Protein AF-A0A7W0Y896-F1 (afdb_monomer_lite)

Sequence (52 aa):
MTKVATTPADGTDAGWIYGTIVGGEVTSAGRVASCMGCHESASHERLFGLKP

Secondary structure (DSSP, 8-state):
-EE--SS--TTSBTTEEEEEEETTEEEEEE--HHHHHHHTT-SBTTB-S---

Foldseek 3Di:
DDQQDCADDPQADRRDKDWDDDPNDTPDMGDDPVLCVVQCPAPPRRDPDDDD

Radius of gyration: 11.6 Å; chains: 1; bounding box: 27×34×18 Å

Structure (mmCIF, N/CA/C/O backbone):
data_AF-A0A7W0Y896-F1
#
_entry.id   AF-A0A7W0Y896-F1
#
loop_
_atom_site.group_PDB
_atom_site.id
_atom_site.type_symbol
_atom_site.label_atom_id
_atom_site.label_alt_id
_atom_site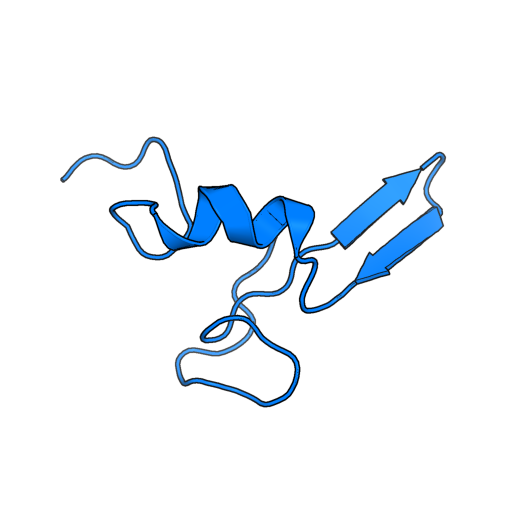.label_comp_id
_atom_site.label_asym_id
_atom_site.label_entity_id
_atom_site.label_seq_id
_atom_site.pdbx_PDB_ins_code
_atom_site.Cartn_x
_atom_site.Cartn_y
_atom_site.Cartn_z
_atom_site.occupancy
_atom_site.B_iso_or_equiv
_atom_site.auth_seq_id
_atom_site.auth_comp_id
_atom_site.auth_asym_id
_atom_site.auth_atom_id
_atom_site.pdbx_PDB_model_num
ATOM 1 N N . MET A 1 1 ? -1.484 -0.613 5.622 1.00 88.94 1 MET A N 1
ATOM 2 C CA . MET A 1 1 ? -0.446 -0.195 4.661 1.00 88.94 1 MET A CA 1
ATOM 3 C C . MET A 1 1 ? 0.821 0.076 5.441 1.00 88.94 1 MET A C 1
ATOM 5 O O . MET A 1 1 ? 0.736 0.757 6.457 1.00 88.94 1 MET A O 1
ATOM 9 N N . THR A 1 2 ? 1.954 -0.448 4.986 1.00 93.25 2 THR A N 1
ATOM 10 C CA . THR A 1 2 ? 3.224 -0.358 5.720 1.00 93.25 2 THR A CA 1
ATOM 11 C C . THR A 1 2 ? 4.363 -0.077 4.751 1.00 93.25 2 THR A C 1
ATOM 13 O O . THR A 1 2 ? 4.411 -0.678 3.675 1.00 93.25 2 THR A O 1
ATOM 16 N N . LYS A 1 3 ? 5.281 0.819 5.129 1.00 95.00 3 LYS A N 1
ATOM 17 C CA . LYS A 1 3 ? 6.543 1.015 4.413 1.00 95.00 3 LYS A CA 1
ATOM 18 C C . LYS A 1 3 ? 7.534 -0.051 4.869 1.00 95.00 3 LYS A C 1
ATOM 20 O O . LYS A 1 3 ? 7.859 -0.119 6.050 1.00 95.00 3 LYS A O 1
ATOM 25 N N . VAL A 1 4 ? 7.965 -0.900 3.944 1.00 95.06 4 VAL A N 1
ATOM 26 C CA . VAL A 1 4 ? 8.835 -2.060 4.209 1.00 95.06 4 VAL A CA 1
ATOM 27 C C . VAL A 1 4 ? 10.254 -1.874 3.672 1.00 95.06 4 VAL A C 1
ATOM 29 O O . VAL A 1 4 ? 11.146 -2.632 4.037 1.00 95.06 4 VAL A O 1
ATOM 32 N N . ALA A 1 5 ? 10.476 -0.858 2.835 1.00 92.00 5 ALA A N 1
ATOM 33 C CA . ALA A 1 5 ? 11.789 -0.494 2.319 1.00 92.00 5 ALA A CA 1
ATOM 34 C C . ALA A 1 5 ? 11.912 1.028 2.141 1.00 92.00 5 ALA A C 1
ATOM 36 O O . ALA A 1 5 ? 10.928 1.725 1.886 1.00 92.00 5 ALA A O 1
ATOM 37 N N . THR A 1 6 ? 13.132 1.551 2.279 1.00 89.19 6 THR A N 1
ATOM 38 C CA . THR A 1 6 ? 13.458 2.967 2.029 1.00 89.19 6 THR A CA 1
ATOM 39 C C . THR A 1 6 ? 13.847 3.240 0.575 1.00 89.19 6 THR A C 1
ATOM 41 O O . THR A 1 6 ? 13.816 4.390 0.149 1.00 89.19 6 THR A O 1
ATOM 44 N N . THR A 1 7 ? 14.155 2.196 -0.196 1.00 87.00 7 THR A N 1
ATOM 45 C CA . THR A 1 7 ? 14.371 2.232 -1.648 1.00 87.00 7 THR A CA 1
ATOM 46 C C . THR A 1 7 ? 13.297 1.409 -2.365 1.00 87.00 7 THR A C 1
ATOM 48 O O . THR A 1 7 ? 12.728 0.502 -1.749 1.00 87.00 7 THR A O 1
ATOM 51 N N . PRO A 1 8 ? 13.012 1.674 -3.656 1.00 84.12 8 PRO A N 1
ATOM 52 C CA . PRO A 1 8 ? 12.105 0.835 -4.434 1.00 84.12 8 PRO A CA 1
ATOM 53 C C . PRO A 1 8 ? 12.543 -0.633 -4.393 1.00 84.12 8 PRO A C 1
ATOM 55 O O . PRO A 1 8 ? 13.714 -0.938 -4.613 1.00 84.12 8 PRO A O 1
ATOM 58 N N . ALA A 1 9 ? 11.600 -1.522 -4.086 1.00 90.88 9 ALA A N 1
ATOM 59 C CA . ALA A 1 9 ? 11.816 -2.961 -3.987 1.00 90.88 9 ALA A CA 1
ATOM 60 C C . ALA A 1 9 ? 10.778 -3.711 -4.830 1.00 90.88 9 ALA A C 1
ATOM 62 O O . ALA A 1 9 ? 9.627 -3.270 -4.945 1.00 90.88 9 ALA A O 1
ATOM 63 N N . ASP A 1 10 ? 11.170 -4.848 -5.400 1.00 93.44 10 ASP A N 1
ATOM 64 C CA . ASP A 1 10 ? 10.280 -5.657 -6.231 1.00 93.44 10 ASP A CA 1
ATOM 65 C C . ASP A 1 10 ? 9.022 -6.074 -5.460 1.00 93.44 10 ASP A C 1
ATOM 67 O O . ASP A 1 10 ? 9.059 -6.393 -4.272 1.00 93.44 10 ASP A O 1
ATOM 71 N N . GLY A 1 11 ? 7.873 -6.025 -6.136 1.00 91.25 11 GLY A N 1
ATOM 72 C CA . GLY A 1 11 ? 6.582 -6.342 -5.518 1.00 91.25 11 GLY A CA 1
ATOM 73 C C . GLY A 1 11 ? 6.035 -5.271 -4.565 1.00 91.25 11 GLY A C 1
ATOM 74 O O . GLY A 1 11 ? 4.992 -5.497 -3.952 1.00 91.25 11 GLY A O 1
ATOM 75 N N . THR A 1 12 ? 6.672 -4.099 -4.472 1.00 95.81 12 THR A N 1
ATOM 76 C CA . THR A 1 12 ? 6.183 -2.949 -3.691 1.00 95.81 12 THR A CA 1
ATOM 77 C C . THR A 1 12 ? 5.761 -1.785 -4.585 1.00 95.81 12 THR A C 1
ATOM 79 O O . THR A 1 12 ? 6.140 -1.696 -5.754 1.00 95.81 12 THR A O 1
ATOM 82 N N . ASP A 1 13 ? 4.982 -0.870 -4.023 1.00 95.75 13 ASP A N 1
ATOM 83 C CA . ASP A 1 13 ? 4.773 0.467 -4.575 1.00 95.75 13 ASP A CA 1
ATOM 84 C C . ASP A 1 13 ? 5.761 1.430 -3.905 1.00 95.75 13 ASP A C 1
ATOM 86 O O . ASP A 1 13 ? 5.512 1.922 -2.807 1.00 95.75 13 ASP A O 1
ATOM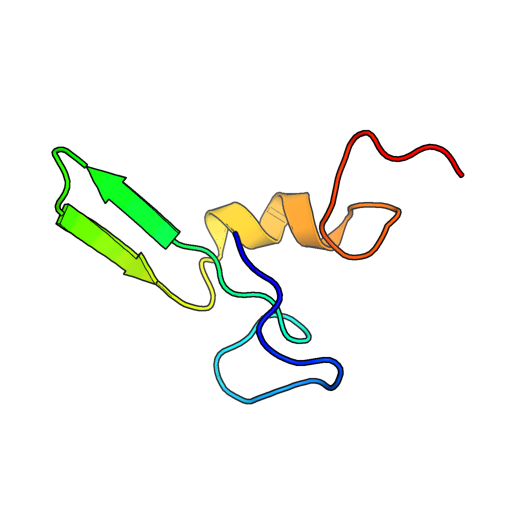 90 N N . ALA A 1 14 ? 6.930 1.631 -4.519 1.00 94.31 14 ALA A N 1
ATOM 91 C CA . ALA A 1 14 ? 7.995 2.492 -3.988 1.00 94.31 14 ALA A CA 1
ATOM 92 C C . ALA A 1 14 ? 8.360 2.204 -2.509 1.00 94.31 14 ALA A C 1
ATOM 94 O O . ALA A 1 14 ? 8.555 3.119 -1.709 1.00 94.31 14 ALA A O 1
ATOM 95 N N . GLY A 1 15 ? 8.433 0.923 -2.132 1.00 95.88 15 GLY A N 1
ATOM 96 C CA . GLY A 1 15 ? 8.719 0.479 -0.764 1.00 95.88 15 GLY A CA 1
ATOM 97 C C . GLY A 1 15 ? 7.482 0.299 0.121 1.00 95.88 15 GLY A C 1
ATOM 98 O O . GLY A 1 15 ? 7.622 -0.108 1.275 1.00 95.88 15 GLY A O 1
ATOM 99 N N . TRP A 1 16 ? 6.276 0.552 -0.394 1.00 97.06 16 TRP A N 1
ATOM 100 C CA . TRP A 1 16 ? 5.017 0.368 0.324 1.00 97.06 16 TRP A CA 1
ATOM 101 C C . TRP A 1 16 ? 4.281 -0.919 -0.059 1.00 97.06 16 TRP A C 1
ATOM 103 O O . TRP A 1 16 ? 4.228 -1.310 -1.227 1.00 97.06 16 TRP A O 1
ATOM 113 N N . ILE A 1 17 ? 3.669 -1.550 0.947 1.00 96.94 17 ILE A N 1
ATOM 114 C CA . ILE A 1 17 ? 2.779 -2.704 0.796 1.00 96.94 17 ILE A CA 1
ATOM 115 C C . ILE A 1 17 ? 1.387 -2.375 1.340 1.00 96.94 17 ILE A C 1
ATOM 117 O O . ILE A 1 17 ? 1.219 -1.822 2.437 1.00 96.94 17 ILE A O 1
ATOM 121 N N . TYR A 1 18 ? 0.383 -2.770 0.567 1.00 97.31 18 TYR A N 1
ATOM 122 C CA . TYR A 1 18 ? -1.029 -2.698 0.912 1.00 97.31 18 TYR A CA 1
ATOM 123 C C . TYR A 1 18 ? -1.533 -4.087 1.286 1.00 97.31 18 TYR A C 1
ATOM 125 O O . TYR A 1 18 ? -0.962 -5.093 0.871 1.00 97.31 18 TYR A O 1
ATOM 133 N N . GLY A 1 19 ? -2.607 -4.142 2.065 1.00 95.56 19 GLY A N 1
ATOM 134 C CA . GLY A 1 19 ? -3.263 -5.401 2.371 1.00 95.56 19 GLY A CA 1
ATOM 135 C C . GLY A 1 19 ? -4.686 -5.193 2.851 1.00 95.56 19 GLY A C 1
ATOM 136 O O . GLY A 1 19 ? -4.997 -4.169 3.465 1.00 95.56 19 GLY A O 1
ATOM 137 N N . THR A 1 20 ? -5.535 -6.167 2.550 1.00 96.69 20 THR A N 1
ATOM 138 C CA . THR A 1 20 ? -6.940 -6.204 2.959 1.00 96.69 20 THR A CA 1
ATOM 139 C C . THR A 1 20 ? -7.169 -7.408 3.854 1.00 96.69 20 THR A C 1
ATOM 141 O O . THR A 1 20 ? -6.697 -8.508 3.564 1.00 96.69 20 THR A O 1
ATOM 144 N N . ILE A 1 21 ? -7.898 -7.203 4.949 1.00 96.81 21 ILE A N 1
ATOM 145 C CA . ILE A 1 21 ? -8.207 -8.249 5.924 1.00 96.81 21 ILE A CA 1
ATOM 146 C C . ILE A 1 21 ? -9.721 -8.334 6.079 1.00 96.81 21 ILE A C 1
ATOM 148 O O . ILE A 1 21 ? -10.381 -7.309 6.249 1.00 96.81 21 ILE A O 1
ATOM 152 N N . VAL A 1 22 ? -10.258 -9.551 6.041 1.00 97.75 22 VAL A N 1
ATOM 153 C CA . VAL A 1 22 ? -11.675 -9.838 6.288 1.00 97.75 22 VAL A CA 1
ATOM 154 C C . VAL A 1 22 ? -11.750 -10.946 7.328 1.00 97.75 22 VAL A C 1
ATOM 156 O O . VAL A 1 22 ? -11.152 -11.999 7.151 1.00 97.75 22 VAL A O 1
ATOM 159 N N . GLY A 1 23 ? -12.432 -10.704 8.450 1.00 96.88 23 GLY A N 1
ATOM 160 C CA . GLY A 1 23 ? -12.578 -11.717 9.506 1.00 96.88 23 GLY A CA 1
ATOM 161 C C . GLY A 1 23 ? -11.257 -12.206 10.121 1.00 96.88 23 GLY A C 1
ATOM 162 O O . GLY A 1 23 ? -11.218 -13.295 10.678 1.00 96.88 23 GLY A O 1
ATOM 163 N N . GLY A 1 24 ? -10.176 -11.427 10.011 1.00 96.19 24 GLY A N 1
ATOM 164 C CA . GLY A 1 24 ? -8.833 -11.815 10.462 1.00 96.19 24 GLY A CA 1
ATOM 165 C C . GLY A 1 24 ? -7.983 -12.525 9.403 1.00 96.19 24 GLY A C 1
ATOM 166 O O . GLY A 1 24 ? -6.788 -12.704 9.620 1.00 96.19 24 GLY A O 1
ATOM 167 N N . GLU A 1 25 ? -8.551 -12.863 8.244 1.00 98.00 25 GLU A N 1
ATOM 168 C CA . GLU A 1 25 ? -7.823 -13.460 7.125 1.00 98.00 25 GLU A CA 1
ATOM 169 C C . GLU A 1 25 ? -7.335 -12.390 6.143 1.00 98.00 25 GLU A C 1
ATOM 171 O O . GLU A 1 25 ? -8.066 -11.462 5.784 1.00 98.00 25 GLU A O 1
ATOM 176 N N . VAL A 1 26 ? -6.089 -12.528 5.687 1.00 96.94 26 VAL A N 1
ATOM 177 C CA . VAL A 1 26 ? -5.520 -11.680 4.635 1.00 96.94 26 VAL A CA 1
ATOM 178 C C . VAL A 1 26 ? -6.081 -12.120 3.286 1.00 96.94 26 VAL A C 1
ATOM 180 O O . VAL A 1 26 ? -5.846 -13.235 2.840 1.00 96.94 26 VAL A O 1
ATOM 183 N N . THR A 1 27 ? -6.775 -11.214 2.608 1.00 96.94 27 THR A N 1
ATOM 184 C CA . THR A 1 27 ? -7.390 -11.466 1.291 1.00 96.94 27 THR A CA 1
ATOM 185 C C . THR A 1 27 ? -6.556 -10.913 0.136 1.00 96.94 27 THR A C 1
ATOM 187 O O . THR A 1 27 ? -6.704 -11.337 -1.006 1.00 96.94 27 THR A O 1
ATOM 190 N N . SER A 1 28 ? -5.659 -9.967 0.420 1.00 96.75 28 SER A N 1
ATOM 191 C CA . SER A 1 28 ? -4.693 -9.433 -0.537 1.00 96.75 28 SER A CA 1
ATOM 192 C C . SER A 1 28 ? -3.503 -8.833 0.203 1.00 96.75 28 SER A C 1
ATOM 194 O O . SER A 1 28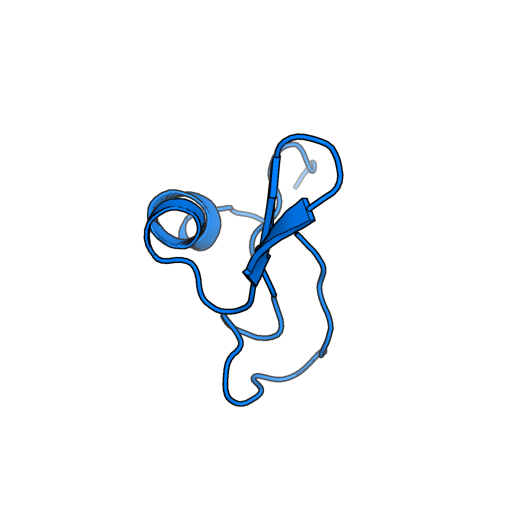 ? -3.672 -8.274 1.290 1.00 96.75 28 SER A O 1
ATOM 196 N N . ALA A 1 29 ? -2.312 -8.932 -0.388 1.00 95.50 29 ALA A N 1
ATOM 197 C CA . ALA A 1 29 ? -1.100 -8.283 0.091 1.00 95.50 29 ALA A CA 1
ATOM 198 C C . ALA A 1 29 ? -0.167 -7.938 -1.080 1.00 95.50 29 ALA A C 1
ATOM 200 O O . ALA A 1 29 ? -0.094 -8.673 -2.064 1.00 95.50 29 ALA A O 1
ATOM 201 N N . GLY A 1 30 ? 0.569 -6.835 -0.955 1.00 95.12 30 GLY A N 1
ATOM 202 C CA . GLY A 1 30 ? 1.555 -6.380 -1.940 1.00 95.12 30 GLY A CA 1
ATOM 203 C C . GLY A 1 30 ? 1.087 -5.128 -2.675 1.00 95.12 30 GLY A C 1
ATOM 204 O O . GLY A 1 30 ? 0.579 -4.189 -2.055 1.00 95.12 30 GLY A O 1
ATOM 205 N N . ARG A 1 31 ? 1.263 -5.107 -3.999 1.00 97.06 31 ARG A N 1
ATOM 206 C CA . ARG A 1 31 ? 0.733 -4.055 -4.879 1.00 97.06 31 ARG A CA 1
ATOM 207 C C . ARG A 1 31 ? -0.750 -4.296 -5.133 1.00 97.06 31 ARG A C 1
ATOM 209 O O . ARG A 1 31 ? -1.119 -5.173 -5.908 1.00 97.06 31 ARG A O 1
ATOM 216 N N . VAL A 1 32 ? -1.594 -3.499 -4.488 1.00 97.31 32 VAL A N 1
ATOM 217 C CA . VAL A 1 32 ? -3.051 -3.578 -4.634 1.00 97.31 32 VAL A CA 1
ATOM 218 C C . VAL A 1 32 ? -3.521 -2.358 -5.416 1.00 97.31 32 VAL A C 1
ATOM 220 O O . VAL A 1 32 ? -3.548 -1.251 -4.883 1.00 97.31 32 VAL A O 1
ATOM 223 N N . ALA A 1 33 ? -3.876 -2.559 -6.689 1.00 96.31 33 ALA A N 1
ATOM 224 C CA . ALA A 1 33 ? -4.148 -1.473 -7.636 1.00 96.31 33 ALA A CA 1
ATOM 225 C C . ALA A 1 33 ? -5.236 -0.497 -7.154 1.00 96.31 33 ALA A C 1
ATOM 227 O O . ALA A 1 33 ? -5.085 0.715 -7.293 1.00 96.31 33 ALA A O 1
ATOM 228 N N . SER A 1 34 ? -6.303 -1.007 -6.531 1.00 96.75 34 SER A N 1
ATOM 229 C CA . SER A 1 34 ? -7.376 -0.171 -5.979 1.00 96.75 34 SER A CA 1
ATOM 230 C C . SER A 1 34 ? -6.915 0.716 -4.819 1.00 96.75 34 SER A C 1
ATOM 232 O O . SER A 1 34 ? -7.425 1.821 -4.668 1.00 96.75 34 SER A O 1
ATOM 234 N N . CYS A 1 35 ? -5.938 0.275 -4.020 1.00 97.19 35 CYS A N 1
ATOM 235 C CA . CYS A 1 35 ? -5.340 1.099 -2.969 1.00 97.19 35 CYS A CA 1
ATOM 236 C C . CYS A 1 35 ? -4.368 2.125 -3.564 1.00 97.19 35 CYS A C 1
ATOM 238 O O . CYS A 1 35 ? -4.443 3.312 -3.249 1.00 97.19 35 CYS A O 1
ATOM 240 N N . MET A 1 36 ? -3.483 1.671 -4.456 1.00 97.25 36 MET A N 1
ATOM 241 C CA . MET A 1 36 ? -2.488 2.520 -5.118 1.00 97.25 36 MET A CA 1
ATOM 242 C C . MET A 1 36 ? -3.136 3.705 -5.840 1.00 97.25 36 MET A C 1
ATOM 244 O O . M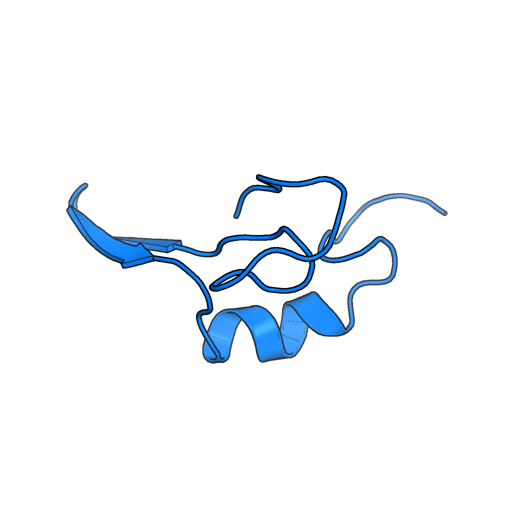ET A 1 36 ? -2.637 4.820 -5.728 1.00 97.25 36 MET A O 1
ATOM 248 N N . GLY A 1 37 ? -4.293 3.496 -6.480 1.00 96.88 37 GLY A N 1
ATOM 249 C CA . GLY A 1 37 ? -4.971 4.518 -7.282 1.00 96.88 37 GLY A CA 1
ATOM 250 C C . GLY A 1 37 ? -5.213 5.857 -6.574 1.00 96.88 37 GLY A C 1
ATOM 251 O O . GLY A 1 37 ? -5.156 6.898 -7.221 1.00 96.88 37 GLY A O 1
ATOM 252 N N . CYS A 1 38 ? -5.427 5.864 -5.255 1.00 97.31 38 CYS A N 1
ATOM 253 C CA . CYS A 1 38 ? -5.473 7.112 -4.484 1.00 97.31 38 CYS A CA 1
ATOM 254 C C . CYS A 1 38 ? -4.150 7.399 -3.770 1.00 97.31 38 CYS A C 1
ATOM 256 O O . CYS A 1 38 ? -3.704 8.545 -3.744 1.00 97.31 38 CYS A O 1
ATOM 258 N N . HIS A 1 39 ? -3.520 6.378 -3.186 1.00 96.88 39 HIS A N 1
ATOM 259 C CA . HIS A 1 39 ? -2.342 6.561 -2.340 1.00 96.88 39 HIS A CA 1
ATOM 260 C C . HIS A 1 39 ? -1.127 7.101 -3.099 1.00 96.88 39 HIS A C 1
ATOM 262 O O . HIS A 1 39 ? -0.380 7.887 -2.525 1.00 96.88 39 HIS A O 1
ATOM 268 N N . GLU A 1 40 ? -0.948 6.766 -4.378 1.00 96.25 40 GLU A N 1
ATOM 269 C CA . GLU A 1 40 ? 0.132 7.317 -5.211 1.00 96.25 40 GLU A CA 1
ATOM 270 C C . GLU A 1 40 ? 0.070 8.845 -5.353 1.00 96.25 40 GLU A C 1
ATOM 272 O O . GLU A 1 40 ? 1.098 9.480 -5.572 1.00 96.25 40 GLU A O 1
ATOM 277 N N . SER A 1 41 ? -1.118 9.435 -5.189 1.00 95.88 41 SER A N 1
ATOM 278 C CA . SER A 1 41 ? -1.344 10.883 -5.285 1.00 95.88 41 SER A CA 1
ATOM 279 C C . SER A 1 41 ? -1.175 11.620 -3.950 1.00 95.88 41 SER A C 1
ATOM 281 O O . 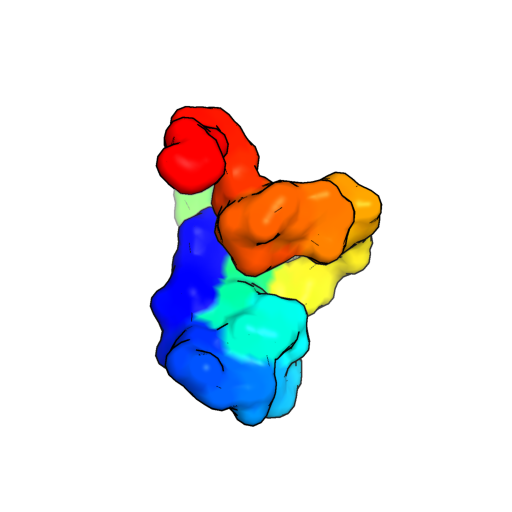SER A 1 41 ? -1.389 12.832 -3.886 1.00 95.88 41 SER A O 1
ATOM 283 N N . ALA A 1 42 ? -0.844 10.916 -2.864 1.00 95.31 42 ALA A N 1
ATOM 284 C CA . ALA A 1 42 ? -0.657 11.537 -1.559 1.00 95.31 42 ALA A CA 1
ATOM 285 C C . ALA A 1 42 ? 0.585 12.447 -1.547 1.00 95.31 42 ALA A C 1
ATOM 287 O O . ALA A 1 42 ? 1.626 12.120 -2.112 1.00 95.31 42 ALA A O 1
ATOM 288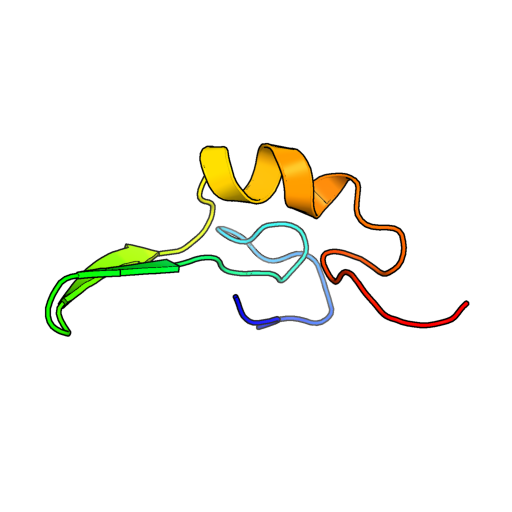 N N . SER A 1 43 ? 0.495 13.588 -0.859 1.00 92.56 43 SER A N 1
ATOM 289 C CA . SER A 1 43 ? 1.569 14.592 -0.832 1.00 92.56 43 SER A CA 1
ATOM 290 C C . SER A 1 43 ? 2.807 14.156 -0.044 1.00 92.56 43 SER A C 1
ATOM 292 O O . SER A 1 43 ? 3.912 14.595 -0.351 1.00 92.56 43 SER A O 1
ATOM 294 N N . HIS A 1 44 ? 2.638 13.278 0.945 1.00 93.56 44 HIS A N 1
ATOM 295 C CA . HIS A 1 44 ? 3.722 12.742 1.766 1.00 93.56 44 HIS A CA 1
ATOM 296 C C . HIS A 1 44 ? 3.882 11.251 1.481 1.00 93.56 44 HIS A C 1
ATOM 298 O O . HIS A 1 44 ? 3.424 10.388 2.234 1.00 93.56 44 HIS A O 1
ATOM 304 N N . GLU A 1 45 ? 4.512 10.963 0.344 1.00 93.62 45 GLU A N 1
ATOM 305 C CA . GLU A 1 45 ? 4.677 9.625 -0.227 1.00 93.62 45 GLU A CA 1
ATOM 306 C C . GLU A 1 45 ? 3.348 8.927 -0.538 1.00 93.62 45 GLU A C 1
ATOM 308 O O . GLU A 1 45 ? 2.840 9.024 -1.649 1.00 93.62 45 GLU A O 1
ATOM 313 N N . ARG A 1 46 ? 2.811 8.174 0.422 1.00 95.50 46 ARG A N 1
ATOM 314 C CA . ARG A 1 46 ? 1.546 7.440 0.324 1.00 95.50 46 ARG A CA 1
ATOM 315 C C . ARG A 1 46 ? 0.638 7.687 1.529 1.00 95.50 46 ARG A C 1
ATOM 317 O O . ARG A 1 46 ? -0.344 6.973 1.731 1.00 95.50 46 ARG A O 1
ATOM 324 N N . LEU A 1 47 ? 0.993 8.659 2.367 1.00 95.00 47 LEU A N 1
ATOM 325 C CA . LEU A 1 47 ? 0.302 8.981 3.608 1.00 95.00 47 LEU A CA 1
ATOM 326 C C . LEU A 1 47 ? -0.515 10.263 3.462 1.00 95.00 47 LEU A C 1
ATOM 328 O O . LEU A 1 47 ? -0.064 11.258 2.895 1.00 95.00 47 LEU A O 1
ATOM 332 N N . PHE A 1 48 ? -1.707 10.249 4.049 1.00 94.06 48 PHE A N 1
ATOM 333 C CA . PHE A 1 48 ? -2.601 11.400 4.129 1.00 94.06 48 PHE A CA 1
ATOM 334 C C . PHE A 1 48 ? -2.642 11.956 5.556 1.00 94.06 48 PHE A C 1
ATOM 336 O O . PHE A 1 48 ? -2.367 11.242 6.518 1.00 94.06 48 PHE A O 1
ATOM 343 N N . GLY A 1 49 ? -3.019 13.230 5.698 1.00 93.81 49 GLY A N 1
ATOM 344 C CA . GLY A 1 49 ? -3.236 13.869 7.005 1.00 93.81 49 GLY A CA 1
ATOM 345 C C . GLY A 1 49 ? -1.972 14.364 7.714 1.00 93.81 49 GLY A C 1
ATOM 346 O O . GLY A 1 49 ? -2.061 14.857 8.836 1.00 93.81 49 GLY A O 1
ATOM 347 N N . LEU A 1 50 ? -0.807 14.271 7.071 1.00 92.38 50 LEU A N 1
ATOM 348 C CA . LEU A 1 50 ? 0.422 14.884 7.567 1.00 92.38 50 LEU A CA 1
ATOM 349 C C . LEU A 1 50 ? 0.466 16.365 7.173 1.00 92.38 50 LEU A C 1
ATOM 351 O O . LEU A 1 50 ? 0.069 16.733 6.064 1.00 92.38 50 LEU A O 1
ATOM 355 N N . LYS A 1 51 ? 0.914 17.213 8.106 1.00 84.44 51 LYS A N 1
ATOM 356 C CA . LYS A 1 51 ? 1.175 18.629 7.821 1.00 84.44 51 LYS A CA 1
ATOM 357 C C . LYS A 1 51 ? 2.392 18.753 6.888 1.00 84.44 51 LYS A C 1
ATOM 359 O O . LYS A 1 51 ? 3.255 17.882 6.981 1.00 84.44 51 LYS A O 1
ATOM 364 N N . PRO A 1 52 ? 2.436 19.797 6.037 1.00 71.31 52 PRO A N 1
ATOM 365 C CA . PRO A 1 52 ? 3.614 20.115 5.231 1.00 71.31 52 PRO A CA 1
ATOM 366 C C . PRO A 1 52 ? 4.870 20.327 6.080 1.00 71.31 52 PRO A C 1
ATOM 368 O O . PRO A 1 52 ? 4.720 20.818 7.227 1.00 71.31 52 PRO A O 1
#

pLDDT: mean 94.21, std 4.5, range [71.31, 98.0]